Protein AF-A0A7J9USX8-F1 (afdb_monomer_lite)

Structure (mmCIF, N/CA/C/O backbone):
data_AF-A0A7J9USX8-F1
#
_entry.id   AF-A0A7J9USX8-F1
#
loop_
_atom_site.group_PDB
_atom_site.id
_atom_site.type_symbol
_atom_site.label_atom_id
_atom_site.label_alt_id
_atom_site.label_comp_id
_atom_site.label_asym_id
_atom_site.label_entity_id
_atom_site.label_seq_id
_atom_site.pdbx_PDB_ins_code
_atom_site.Cartn_x
_atom_site.Cartn_y
_atom_site.Cartn_z
_atom_site.occupancy
_atom_site.B_iso_or_equiv
_atom_site.auth_seq_id
_atom_site.auth_comp_id
_atom_site.auth_asym_id
_atom_site.auth_atom_id
_atom_site.pdbx_PDB_model_num
ATOM 1 N N . MET A 1 1 ? 27.453 2.970 -45.890 1.00 49.47 1 MET A N 1
ATOM 2 C CA . MET A 1 1 ? 26.216 2.375 -45.337 1.00 49.47 1 MET A CA 1
ATOM 3 C C . MET A 1 1 ? 26.510 2.005 -43.894 1.00 49.47 1 MET A C 1
ATOM 5 O O . MET A 1 1 ? 27.250 1.062 -43.669 1.00 49.47 1 MET A O 1
ATOM 9 N N . GLY A 1 2 ? 26.078 2.816 -42.933 1.00 56.94 2 GLY A N 1
ATOM 10 C CA . GLY A 1 2 ? 26.494 2.657 -41.537 1.00 56.94 2 GLY A CA 1
ATOM 11 C C . GLY A 1 2 ? 25.612 3.455 -40.589 1.00 56.94 2 GLY A C 1
ATOM 12 O O . GLY A 1 2 ? 26.111 4.235 -39.793 1.00 56.94 2 GLY A O 1
ATOM 13 N N . TYR A 1 3 ? 24.298 3.294 -40.718 1.00 63.47 3 TYR A N 1
ATOM 14 C CA . TYR A 1 3 ? 23.327 3.748 -39.728 1.00 63.47 3 TYR A CA 1
ATOM 15 C C . TYR A 1 3 ? 22.639 2.494 -39.200 1.00 63.47 3 TYR A C 1
ATOM 17 O O . TYR A 1 3 ? 22.106 1.740 -40.010 1.00 63.47 3 TYR A O 1
ATOM 25 N N . GLY A 1 4 ? 22.639 2.251 -37.885 1.00 61.44 4 GLY A N 1
ATOM 26 C CA . GLY A 1 4 ? 21.637 1.318 -37.352 1.00 61.44 4 GLY A CA 1
ATOM 27 C C . GLY A 1 4 ? 21.923 0.501 -36.099 1.00 61.44 4 GLY A C 1
ATOM 28 O O . GLY A 1 4 ? 21.048 -0.272 -35.743 1.00 61.44 4 GLY A O 1
ATOM 29 N N . TYR A 1 5 ? 23.053 0.645 -35.399 1.00 57.22 5 TYR A N 1
ATOM 30 C CA . TYR A 1 5 ? 23.308 -0.194 -34.206 1.00 57.22 5 TYR A CA 1
ATOM 31 C C . TYR A 1 5 ? 23.319 0.545 -32.857 1.00 57.22 5 TYR A C 1
ATOM 33 O O . TYR A 1 5 ? 23.349 -0.100 -31.816 1.00 57.22 5 TYR A O 1
ATOM 41 N N . GLY A 1 6 ? 23.213 1.880 -32.840 1.00 59.16 6 GLY A N 1
ATOM 42 C CA . GLY A 1 6 ? 23.137 2.663 -31.593 1.00 59.16 6 GLY A CA 1
ATOM 43 C C . GLY A 1 6 ? 21.718 2.931 -31.070 1.00 59.16 6 GLY A C 1
ATOM 44 O O . GLY A 1 6 ? 21.550 3.323 -29.919 1.00 59.16 6 GLY A O 1
ATOM 45 N N . GLY A 1 7 ? 20.686 2.732 -31.896 1.00 66.19 7 GLY A N 1
ATOM 46 C CA . GLY A 1 7 ? 19.307 3.083 -31.539 1.00 66.19 7 GLY A CA 1
ATOM 47 C C . GLY A 1 7 ? 18.654 2.109 -30.556 1.00 66.19 7 GLY A C 1
ATOM 48 O O . GLY A 1 7 ? 17.893 2.528 -29.692 1.00 66.19 7 GLY A O 1
ATOM 49 N N . SER A 1 8 ? 18.965 0.816 -30.642 1.00 68.19 8 SER A N 1
ATOM 50 C CA . SER A 1 8 ? 18.299 -0.234 -29.856 1.00 68.19 8 SER A CA 1
ATOM 51 C C . SER A 1 8 ? 18.559 -0.133 -28.349 1.00 68.19 8 SER A C 1
ATOM 53 O O . SER A 1 8 ? 17.649 -0.373 -27.560 1.00 68.19 8 SER A O 1
ATOM 55 N N . LEU A 1 9 ? 19.760 0.283 -27.936 1.00 72.38 9 LEU A N 1
ATOM 56 C CA . LEU A 1 9 ? 20.102 0.505 -26.525 1.00 72.38 9 LEU A CA 1
ATOM 57 C C . LEU A 1 9 ? 19.354 1.708 -25.933 1.00 72.38 9 LEU A C 1
ATOM 59 O O . LEU A 1 9 ? 18.808 1.616 -24.835 1.00 72.38 9 LEU A O 1
ATOM 63 N N . ALA A 1 10 ? 19.266 2.813 -26.678 1.00 78.81 10 ALA A N 1
ATOM 64 C CA . ALA A 1 10 ? 18.537 4.005 -26.247 1.00 78.81 10 ALA A CA 1
ATOM 65 C C . ALA A 1 10 ? 17.019 3.761 -26.181 1.00 78.81 10 ALA A C 1
ATOM 67 O O . ALA A 1 10 ? 16.369 4.150 -25.213 1.00 78.81 10 ALA A O 1
ATOM 68 N N . TRP A 1 11 ? 16.463 3.057 -27.171 1.00 81.88 11 TRP A N 1
ATOM 69 C CA . TRP A 1 11 ? 15.048 2.679 -27.192 1.00 81.88 11 TRP A CA 1
ATOM 70 C C . TRP A 1 11 ? 14.688 1.669 -26.096 1.00 81.88 11 TRP A C 1
ATOM 72 O O . TRP A 1 11 ? 13.625 1.791 -25.489 1.00 81.88 11 TRP A O 1
ATOM 82 N N . GLY A 1 12 ? 15.575 0.718 -25.788 1.00 86.50 12 GLY A N 1
ATOM 83 C CA . GLY A 1 12 ? 15.385 -0.232 -24.689 1.00 86.50 12 GLY A CA 1
ATOM 84 C C . GLY A 1 12 ? 15.380 0.442 -23.316 1.00 86.50 12 GLY A C 1
ATOM 85 O O . GLY A 1 12 ? 14.503 0.165 -22.499 1.00 86.50 12 GLY A O 1
ATOM 86 N N . LEU A 1 13 ? 16.302 1.382 -23.077 1.00 85.81 13 LEU A N 1
ATOM 87 C CA . LEU A 1 13 ? 16.340 2.162 -21.835 1.00 85.81 13 LEU A CA 1
ATOM 88 C C . LEU A 1 13 ? 15.128 3.089 -21.696 1.00 85.81 13 LEU A C 1
ATOM 90 O O . LEU A 1 13 ? 14.538 3.164 -20.619 1.00 85.81 13 LEU A O 1
ATOM 94 N N . LEU A 1 14 ? 14.715 3.755 -22.778 1.00 87.62 14 LEU A N 1
ATOM 95 C CA . LEU A 1 14 ? 13.515 4.592 -22.781 1.00 87.62 14 LEU A CA 1
ATOM 96 C C . LEU A 1 14 ? 12.253 3.763 -22.501 1.00 87.62 14 LEU A C 1
ATOM 98 O O . LEU A 1 14 ? 11.415 4.171 -21.700 1.00 87.62 14 LEU A O 1
ATOM 102 N N . GLY A 1 15 ? 12.146 2.575 -23.105 1.00 90.38 15 GLY A N 1
ATOM 103 C CA . GLY A 1 15 ? 11.066 1.627 -22.840 1.00 90.38 15 GLY A CA 1
ATOM 104 C C . GLY A 1 15 ? 11.064 1.123 -21.396 1.00 90.38 15 GLY A C 1
ATOM 105 O O . GLY A 1 15 ? 10.006 1.059 -20.777 1.00 90.38 15 GLY A O 1
ATOM 106 N N . PHE A 1 16 ? 12.236 0.832 -20.826 1.00 90.94 16 PHE A N 1
ATOM 107 C CA . PHE A 1 16 ? 12.371 0.426 -19.426 1.00 90.94 16 PHE A CA 1
ATOM 108 C C . PHE A 1 16 ? 11.938 1.534 -18.457 1.00 90.94 16 PHE A C 1
ATOM 110 O O . PHE A 1 16 ? 11.176 1.276 -17.528 1.00 90.94 16 PHE A O 1
ATOM 117 N N . LEU A 1 17 ? 12.367 2.777 -18.695 1.00 93.75 17 LEU A N 1
ATOM 118 C CA . LEU A 1 17 ? 11.955 3.928 -17.890 1.00 93.75 17 LEU A CA 1
ATOM 119 C C . LEU A 1 17 ? 10.448 4.182 -17.993 1.00 93.75 17 LEU A C 1
ATOM 121 O O . LEU A 1 17 ? 9.804 4.431 -16.976 1.00 93.75 17 LEU A O 1
ATOM 125 N N . LEU A 1 18 ? 9.877 4.070 -19.196 1.00 94.06 18 LEU A N 1
ATOM 126 C CA . LEU A 1 18 ? 8.436 4.190 -19.408 1.00 94.06 18 LEU A CA 1
ATOM 127 C C . LEU A 1 18 ? 7.672 3.079 -18.677 1.00 94.06 18 LEU A C 1
ATOM 129 O O . LEU A 1 18 ? 6.688 3.361 -18.001 1.00 94.06 18 LEU A O 1
ATOM 133 N N . ALA A 1 19 ? 8.138 1.831 -18.767 1.00 95.06 19 ALA A N 1
ATOM 134 C CA . ALA A 1 19 ? 7.542 0.699 -18.065 1.00 95.06 19 ALA A CA 1
ATOM 135 C C . ALA A 1 19 ? 7.590 0.895 -16.543 1.00 95.06 19 ALA A C 1
ATOM 137 O O . ALA A 1 19 ? 6.582 0.702 -15.867 1.00 95.06 19 ALA A O 1
ATOM 138 N N .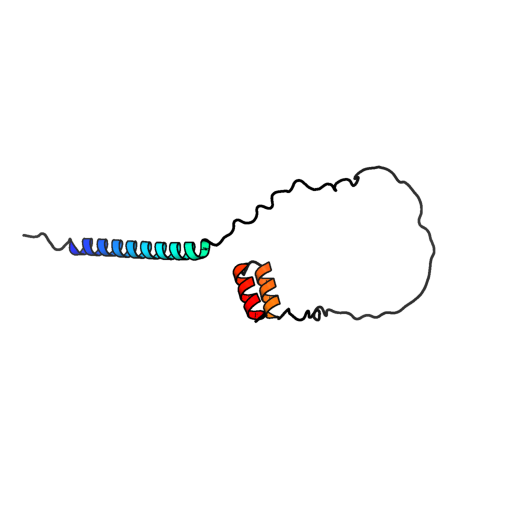 LEU A 1 20 ? 8.728 1.343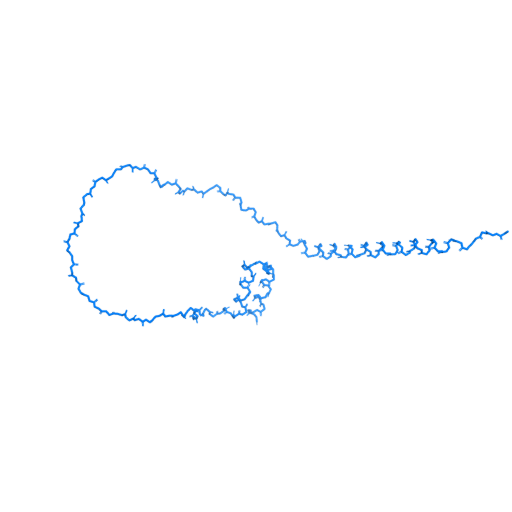 -16.006 1.00 97.25 20 LEU A N 1
ATOM 139 C CA . LEU A 1 20 ? 8.881 1.644 -14.584 1.00 97.25 20 LEU A CA 1
ATOM 140 C C . LEU A 1 20 ? 7.944 2.778 -14.150 1.00 97.25 20 LEU A C 1
ATOM 142 O O . LEU A 1 20 ? 7.274 2.658 -13.126 1.00 97.25 20 LEU A O 1
ATOM 146 N N . LEU A 1 21 ? 7.833 3.843 -14.947 1.00 97.38 21 LEU A N 1
ATOM 147 C CA . LEU A 1 21 ? 6.906 4.946 -14.692 1.00 97.38 21 LEU A CA 1
ATOM 148 C C . LEU A 1 21 ? 5.444 4.477 -14.709 1.00 97.38 21 LEU A C 1
ATOM 150 O O . LEU A 1 21 ? 4.678 4.856 -13.825 1.00 97.38 21 LEU A O 1
ATOM 154 N N . ILE A 1 22 ? 5.066 3.613 -15.658 1.00 97.62 22 ILE A N 1
ATOM 155 C CA . ILE A 1 22 ? 3.732 2.997 -15.710 1.00 97.62 22 ILE A CA 1
ATOM 156 C C . ILE A 1 22 ? 3.478 2.156 -14.456 1.00 97.62 22 ILE A C 1
ATOM 158 O O . ILE A 1 22 ? 2.412 2.278 -13.857 1.00 97.62 22 ILE A O 1
ATOM 162 N N . ILE A 1 23 ? 4.446 1.348 -14.015 1.00 98.00 23 ILE A N 1
ATOM 163 C CA . ILE A 1 23 ? 4.315 0.549 -12.789 1.00 98.00 23 ILE A CA 1
ATOM 164 C C . ILE A 1 23 ? 4.084 1.459 -11.579 1.00 98.00 23 ILE A C 1
ATOM 166 O O . ILE A 1 23 ? 3.147 1.229 -10.817 1.00 98.00 23 ILE A O 1
ATOM 170 N N . VAL A 1 24 ? 4.882 2.519 -11.418 1.00 98.31 24 VAL A N 1
ATOM 171 C CA . VAL A 1 24 ? 4.710 3.488 -10.322 1.00 98.31 24 VAL A CA 1
ATOM 172 C C . VAL A 1 24 ? 3.329 4.143 -10.384 1.00 98.31 24 VAL A C 1
ATOM 174 O O . VAL A 1 24 ? 2.648 4.221 -9.362 1.00 98.31 24 VAL A O 1
ATOM 177 N N . ALA A 1 25 ? 2.879 4.558 -11.569 1.00 97.94 25 ALA A N 1
ATOM 178 C CA . ALA A 1 25 ? 1.554 5.141 -11.757 1.00 97.94 25 ALA A CA 1
ATOM 179 C C . ALA A 1 25 ? 0.431 4.167 -11.360 1.00 97.94 25 ALA A C 1
ATOM 181 O O . ALA A 1 25 ? -0.498 4.565 -10.658 1.00 97.94 25 ALA A O 1
ATOM 182 N N . ILE A 1 26 ? 0.537 2.888 -11.741 1.00 98.06 26 ILE A N 1
ATOM 183 C CA . ILE A 1 26 ? -0.418 1.840 -11.352 1.00 98.06 26 ILE A CA 1
ATOM 184 C C . ILE A 1 26 ? -0.421 1.653 -9.833 1.00 98.06 26 ILE A C 1
ATOM 186 O O . ILE A 1 26 ? -1.488 1.627 -9.226 1.00 98.06 26 ILE A O 1
ATOM 190 N N . VAL A 1 27 ? 0.750 1.558 -9.198 1.00 98.25 27 VAL A N 1
ATOM 191 C CA . VAL A 1 27 ? 0.852 1.402 -7.739 1.00 98.25 27 VAL A CA 1
ATOM 192 C C . VAL A 1 27 ? 0.195 2.581 -7.023 1.00 98.25 27 VAL A C 1
ATOM 194 O O . VAL A 1 27 ? -0.611 2.372 -6.118 1.00 98.25 27 VAL A O 1
ATOM 197 N N . VAL A 1 28 ? 0.474 3.815 -7.450 1.00 98.19 28 VAL A N 1
ATOM 198 C CA . VAL A 1 28 ? -0.162 5.018 -6.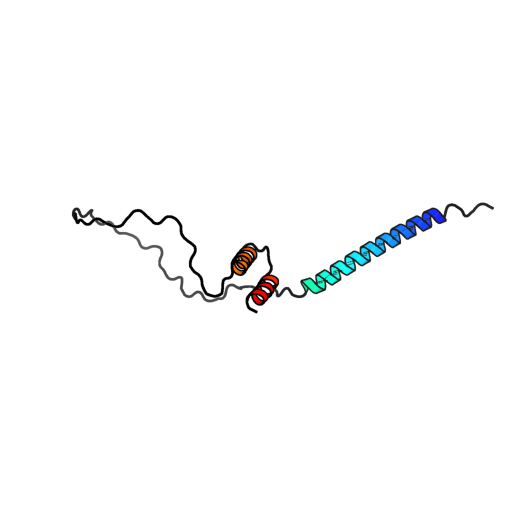892 1.00 98.19 28 VAL A CA 1
ATOM 199 C C . VAL A 1 28 ? -1.676 4.982 -7.092 1.00 98.19 28 VAL A C 1
ATOM 201 O O . VAL A 1 28 ? -2.412 5.246 -6.144 1.00 98.19 28 VAL A O 1
ATOM 204 N N . LEU A 1 29 ? -2.159 4.612 -8.281 1.00 97.88 29 LEU A N 1
ATOM 205 C CA . LEU A 1 29 ? -3.588 4.485 -8.570 1.00 97.88 29 LEU A CA 1
ATOM 206 C C . LEU A 1 29 ? -4.263 3.467 -7.640 1.00 97.88 29 LEU A C 1
ATO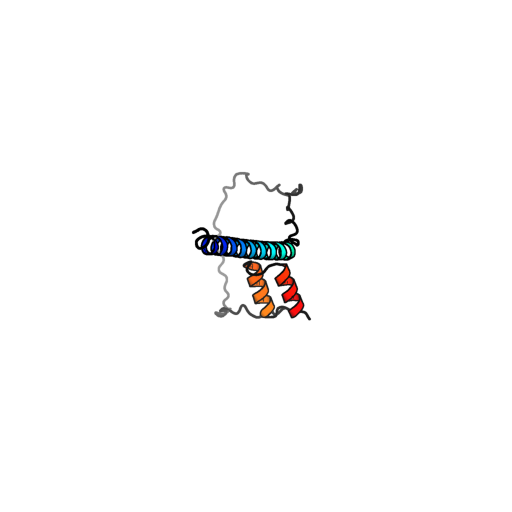M 208 O O . LEU A 1 29 ? -5.310 3.758 -7.068 1.00 97.88 29 LEU A O 1
ATOM 212 N N . VAL A 1 30 ? -3.652 2.296 -7.450 1.00 97.94 30 VAL A N 1
ATOM 213 C CA . VAL A 1 30 ? -4.158 1.253 -6.547 1.00 97.94 30 VAL A CA 1
ATOM 214 C C . VAL A 1 30 ? -4.172 1.751 -5.105 1.00 97.94 30 VAL A C 1
ATOM 216 O O . VAL A 1 30 ? -5.177 1.589 -4.417 1.00 97.94 30 VAL A O 1
ATOM 219 N N . LEU A 1 31 ? -3.106 2.410 -4.645 1.00 96.88 31 LEU A N 1
ATOM 220 C CA . LEU A 1 31 ? -3.058 2.997 -3.305 1.00 96.88 31 LEU A CA 1
ATOM 221 C C . LEU A 1 31 ? -4.126 4.077 -3.116 1.00 96.88 31 LEU A C 1
ATOM 223 O O . LEU A 1 31 ? -4.750 4.124 -2.059 1.00 96.88 31 LEU A O 1
ATOM 227 N N . LEU A 1 32 ? -4.371 4.916 -4.124 1.00 96.31 32 LEU A N 1
ATOM 228 C CA . LEU A 1 32 ? -5.438 5.915 -4.105 1.00 96.31 32 LEU A CA 1
ATOM 229 C C . LEU A 1 32 ? -6.820 5.269 -4.089 1.00 96.31 32 LEU A C 1
ATOM 231 O O . LEU A 1 32 ? -7.660 5.702 -3.311 1.00 96.31 32 LEU A O 1
ATOM 235 N N . ALA A 1 33 ? -7.051 4.220 -4.878 1.00 94.81 33 ALA A N 1
ATOM 236 C CA . ALA A 1 33 ? -8.306 3.476 -4.866 1.00 94.81 33 ALA A CA 1
ATOM 237 C C . ALA A 1 33 ? -8.546 2.829 -3.495 1.00 94.81 33 ALA A C 1
ATOM 239 O O . ALA A 1 33 ? -9.606 3.004 -2.902 1.00 94.81 33 ALA A O 1
ATOM 240 N N . VAL A 1 34 ? -7.533 2.166 -2.932 1.00 95.25 34 VAL A N 1
ATOM 241 C CA . VAL A 1 34 ? -7.593 1.593 -1.582 1.00 95.25 34 VAL A CA 1
ATOM 242 C C . VAL A 1 34 ? -7.814 2.686 -0.537 1.00 95.25 34 VAL A C 1
ATOM 244 O O . VAL A 1 34 ? -8.631 2.514 0.362 1.00 95.25 34 VAL A O 1
ATOM 247 N N . ARG A 1 35 ? -7.138 3.832 -0.655 1.00 90.88 35 ARG A N 1
ATOM 248 C CA . ARG A 1 35 ? -7.326 4.990 0.229 1.00 90.88 35 ARG A CA 1
ATOM 249 C C . ARG A 1 35 ? -8.714 5.603 0.083 1.00 90.88 35 ARG A C 1
ATOM 251 O O . ARG A 1 35 ? -9.252 6.060 1.080 1.00 90.88 35 ARG A O 1
ATOM 258 N N . LEU A 1 36 ? -9.296 5.616 -1.110 1.00 89.38 36 LEU A N 1
ATOM 259 C CA . LEU A 1 36 ? -10.643 6.120 -1.360 1.00 89.38 36 LEU A CA 1
ATOM 260 C C . LEU A 1 36 ? -11.682 5.191 -0.729 1.00 89.38 36 LEU A C 1
ATOM 262 O O . LEU A 1 36 ? -12.552 5.649 0.003 1.00 89.38 36 LEU A O 1
ATOM 266 N N . VAL A 1 37 ? -11.525 3.883 -0.935 1.00 91.56 37 VAL A N 1
ATOM 267 C CA . VAL A 1 37 ? -12.394 2.853 -0.354 1.00 91.56 37 VAL A CA 1
ATOM 268 C C . VAL A 1 37 ? -12.282 2.830 1.175 1.00 91.56 37 VAL A C 1
ATOM 270 O O . VAL A 1 37 ? -13.289 2.695 1.858 1.00 91.56 37 VAL A O 1
ATOM 273 N N . ARG A 1 38 ? -11.077 3.015 1.732 1.00 81.81 38 ARG A N 1
ATOM 274 C CA . ARG A 1 38 ? -10.845 3.047 3.190 1.00 81.81 38 ARG A CA 1
ATOM 275 C C . ARG A 1 38 ? -11.103 4.414 3.833 1.00 81.81 38 ARG A C 1
ATOM 277 O O . ARG A 1 38 ? -11.300 4.496 5.038 1.00 81.81 38 ARG A O 1
ATOM 284 N N . GLY A 1 39 ? -11.038 5.497 3.064 1.00 66.12 39 GLY A N 1
ATOM 285 C CA . GLY A 1 39 ? -11.069 6.879 3.551 1.00 66.12 39 GLY A CA 1
ATOM 286 C C . GLY A 1 39 ? -12.390 7.609 3.318 1.00 66.12 39 GLY A C 1
ATOM 287 O O . GLY A 1 39 ? -12.593 8.660 3.920 1.00 66.12 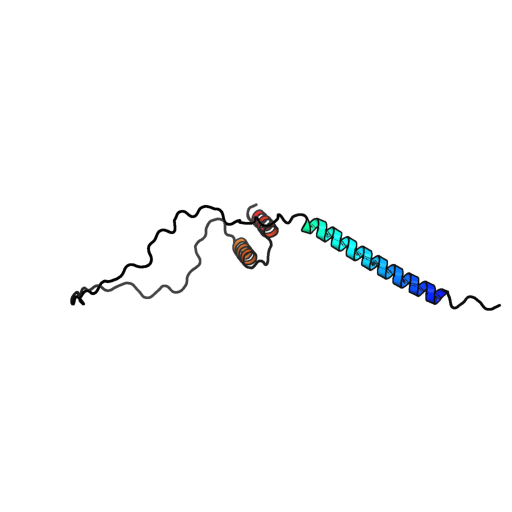39 GLY A O 1
ATOM 288 N N . GLY A 1 40 ? -13.291 7.064 2.493 1.00 64.56 40 GLY A N 1
ATOM 289 C CA . GLY A 1 40 ? -14.628 7.621 2.248 1.00 64.56 40 GLY A CA 1
ATOM 290 C C . GLY A 1 40 ? -15.574 7.579 3.456 1.00 64.56 40 GLY A C 1
ATOM 291 O O . GLY A 1 40 ? -16.614 8.227 3.428 1.00 64.56 40 GLY A O 1
ATOM 292 N N . SER A 1 41 ? -15.200 6.878 4.530 1.00 50.91 41 SER A N 1
ATOM 293 C CA . SER A 1 41 ? -16.028 6.682 5.727 1.00 50.91 41 SER A CA 1
ATOM 294 C C . SER A 1 41 ? -15.521 7.446 6.946 1.00 50.91 41 SER A C 1
ATOM 296 O O . SER A 1 41 ? -15.681 6.974 8.061 1.00 50.91 41 SER A O 1
ATOM 298 N N . ARG A 1 42 ? -14.892 8.615 6.781 1.00 53.22 42 ARG A N 1
ATOM 299 C CA . ARG A 1 42 ? -14.703 9.530 7.916 1.00 53.22 42 ARG A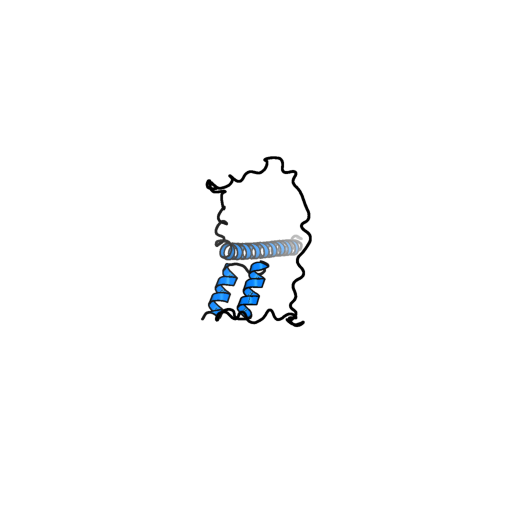 CA 1
ATOM 300 C C . ARG A 1 42 ? -15.890 10.493 7.957 1.00 53.22 42 ARG A C 1
ATOM 302 O O . ARG A 1 42 ? -15.885 11.451 7.182 1.00 53.22 42 ARG A O 1
ATOM 309 N N . PRO A 1 43 ? -16.891 10.290 8.839 1.00 57.97 43 PRO A N 1
ATOM 310 C CA . PRO A 1 43 ? -17.756 11.388 9.228 1.00 57.97 43 PRO A CA 1
ATOM 311 C C . PRO A 1 43 ? -16.853 12.523 9.706 1.00 57.97 43 PRO A C 1
ATOM 313 O O . PRO A 1 43 ? -15.881 12.285 10.432 1.00 57.97 43 PRO A O 1
ATOM 316 N N . ALA A 1 44 ? -17.149 13.751 9.288 1.00 67.81 44 ALA A N 1
ATOM 317 C CA . ALA A 1 44 ? -16.568 14.912 9.938 1.00 67.81 44 ALA A CA 1
ATOM 318 C C . ALA A 1 44 ? -16.758 14.743 11.459 1.00 67.81 44 ALA A C 1
ATOM 320 O O . ALA A 1 44 ? -17.861 14.367 11.875 1.00 67.81 44 ALA A O 1
ATOM 321 N N . PRO A 1 45 ? -15.724 14.961 12.294 1.00 65.38 45 PRO A N 1
ATOM 322 C CA . PRO A 1 45 ? -15.937 14.977 13.732 1.00 65.38 45 PRO A CA 1
ATOM 323 C C . PRO A 1 45 ? -17.051 15.996 14.005 1.00 65.38 45 PRO A C 1
ATOM 325 O O . PRO A 1 45 ? -16.995 17.086 13.423 1.00 65.38 45 PRO A O 1
ATOM 328 N N . PRO A 1 46 ? -18.078 15.668 14.814 1.00 61.72 46 PRO A N 1
ATOM 329 C CA . PRO A 1 46 ? -19.056 16.662 15.210 1.00 61.72 46 PRO A CA 1
ATOM 330 C C . PRO A 1 46 ? -18.277 17.836 15.793 1.00 61.72 46 PRO A C 1
ATOM 332 O O . PRO A 1 46 ? -17.596 17.703 16.811 1.00 61.72 46 PRO A O 1
ATOM 335 N N . GLN A 1 47 ? -18.325 18.973 15.098 1.00 53.38 47 GLN A N 1
ATOM 336 C CA . GLN A 1 47 ? -17.952 20.245 15.679 1.00 53.38 47 GLN A CA 1
ATOM 337 C C . GLN A 1 47 ? -18.885 20.417 16.869 1.00 53.38 47 GLN A C 1
ATOM 339 O O . GLN A 1 47 ? -20.045 20.795 16.717 1.00 53.38 47 GLN A O 1
ATOM 344 N N . TYR A 1 48 ? -18.387 20.078 18.054 1.00 56.41 48 TYR A N 1
ATOM 345 C CA . TYR A 1 48 ? -18.980 20.496 19.307 1.00 56.41 48 TYR A CA 1
ATOM 346 C C . TYR A 1 48 ? -18.789 22.012 19.353 1.00 56.41 48 TYR A C 1
ATOM 348 O O . TYR A 1 48 ? -17.804 22.531 19.876 1.00 56.41 48 TYR A O 1
ATOM 356 N N . GLY A 1 49 ? -19.676 22.729 18.665 1.00 58.03 49 GLY A N 1
ATOM 357 C CA . GLY A 1 49 ? -19.770 24.168 18.790 1.00 58.03 49 GLY A CA 1
ATOM 358 C C . GLY A 1 49 ? -20.062 24.490 20.257 1.00 58.03 49 GLY A C 1
ATOM 359 O O . GLY A 1 49 ? -20.812 23.750 20.900 1.00 58.03 49 GLY A O 1
ATOM 360 N N . PRO A 1 50 ? -19.476 25.554 20.823 1.00 58.44 50 PRO A N 1
ATOM 361 C CA . PRO A 1 50 ? -19.879 26.030 22.135 1.00 58.44 50 PRO A CA 1
ATOM 362 C C . PRO A 1 50 ? -21.360 26.419 22.068 1.00 58.44 50 PRO A C 1
ATOM 364 O O . PRO A 1 50 ? -21.731 27.435 21.483 1.00 58.44 50 PRO A O 1
ATOM 367 N N . GLY A 1 51 ? -22.223 25.559 22.610 1.00 52.94 51 GLY A N 1
ATOM 368 C CA . GLY A 1 51 ? -23.649 25.829 22.698 1.00 52.94 51 GLY A CA 1
ATOM 369 C C . GLY A 1 51 ? -23.900 27.062 23.577 1.00 52.94 51 GLY A C 1
ATOM 370 O O . GLY A 1 51 ? -23.296 27.181 24.646 1.00 52.94 51 GLY A O 1
ATOM 371 N N . PRO A 1 52 ? -24.788 27.985 23.174 1.00 62.66 52 PRO A N 1
ATOM 372 C CA . PRO A 1 52 ? -25.258 29.048 24.049 1.00 62.66 52 PRO A CA 1
ATOM 373 C C . PRO A 1 52 ? -26.190 28.436 25.102 1.00 62.66 52 PRO A C 1
ATOM 375 O O . PRO A 1 52 ? -27.356 28.160 24.830 1.00 62.66 52 PRO A O 1
ATOM 378 N N . GLY A 1 53 ? -25.664 28.168 26.299 1.00 57.28 53 GLY A N 1
ATOM 379 C CA . GLY A 1 53 ? -26.465 27.562 27.362 1.00 57.28 53 GLY A CA 1
ATOM 380 C C . GLY A 1 53 ? -25.697 27.132 28.607 1.00 57.28 53 GLY A C 1
ATOM 381 O O . GLY A 1 53 ? -25.849 25.998 29.043 1.00 57.28 53 GLY A O 1
ATOM 382 N N . GLN A 1 54 ? -24.905 28.022 29.211 1.00 54.91 54 GLN A N 1
ATOM 383 C CA . GLN A 1 54 ? -24.571 27.911 30.639 1.00 54.91 54 GLN A CA 1
ATOM 384 C C . GLN A 1 54 ? -25.220 29.059 31.430 1.00 54.91 54 GLN A C 1
ATOM 386 O O . GLN A 1 54 ? -24.566 30.062 31.708 1.00 54.91 54 GLN A O 1
ATOM 391 N N . PRO A 1 55 ? -26.496 28.945 31.837 1.00 55.97 55 PRO A N 1
ATOM 392 C CA . PRO A 1 55 ? -27.003 29.666 32.993 1.00 55.97 55 PRO A CA 1
ATOM 393 C C . PRO A 1 55 ? -26.607 28.879 34.249 1.00 55.97 55 PRO A C 1
ATOM 395 O O . PRO A 1 55 ? -27.242 27.894 34.613 1.00 55.97 55 PRO A O 1
ATOM 398 N N . GLY A 1 56 ? -25.510 29.281 34.886 1.00 55.34 56 GLY A N 1
ATOM 399 C CA . GLY A 1 56 ? -25.048 28.628 36.116 1.00 55.34 56 GLY A CA 1
ATOM 400 C C . GLY A 1 56 ? -23.782 29.204 36.743 1.00 55.34 56 GLY A C 1
ATOM 401 O O . GLY A 1 56 ? -23.478 28.885 37.887 1.00 55.34 56 GLY A O 1
ATOM 402 N N . GLN A 1 57 ? -23.065 30.099 36.059 1.00 56.00 57 GLN A N 1
ATOM 403 C CA . GLN A 1 57 ? -21.969 30.852 36.670 1.00 56.00 57 GLN A CA 1
ATOM 404 C C . GLN A 1 57 ? -22.510 32.096 37.391 1.00 56.00 57 GLN A C 1
ATOM 406 O O . GLN A 1 57 ? -22.314 33.229 36.965 1.00 56.00 57 GLN A O 1
ATOM 411 N N . MET A 1 58 ? -23.223 31.872 38.493 1.00 56.91 58 MET A N 1
ATOM 412 C CA . MET A 1 58 ? -23.455 32.875 39.533 1.00 56.91 58 MET A CA 1
ATOM 413 C C . MET A 1 58 ? -23.102 32.238 40.874 1.00 56.91 58 MET A C 1
ATOM 415 O O . MET A 1 58 ? -23.921 31.582 41.507 1.00 56.91 58 MET A O 1
ATOM 419 N N . GLY A 1 59 ? -21.843 32.403 41.272 1.00 49.44 59 GLY A N 1
ATOM 420 C CA . GLY A 1 59 ? -21.299 31.857 42.511 1.00 49.44 59 GLY A CA 1
ATOM 421 C C . GLY A 1 59 ? -20.084 32.648 42.979 1.00 49.44 59 GLY A C 1
ATOM 422 O O . GLY A 1 59 ? -18.991 32.107 43.050 1.00 49.44 59 GLY A O 1
ATOM 423 N N . MET A 1 60 ? -20.290 33.951 43.194 1.00 54.75 60 MET A N 1
ATOM 424 C CA . MET A 1 60 ? -19.603 34.819 44.165 1.00 54.75 60 MET A CA 1
ATOM 425 C C . MET A 1 60 ? -18.191 34.395 44.613 1.00 54.75 60 MET A C 1
ATOM 427 O O . MET A 1 60 ? -18.002 33.814 45.678 1.00 54.75 60 MET A O 1
ATOM 431 N N . GLY A 1 61 ? -17.183 34.809 43.847 1.00 54.53 61 GLY A N 1
ATOM 432 C CA . GLY A 1 61 ? -15.867 35.117 44.398 1.00 54.53 61 GLY A CA 1
ATOM 433 C C . GLY A 1 61 ? -15.831 36.587 44.822 1.00 54.53 61 GLY A C 1
ATOM 434 O O . GLY A 1 61 ? -16.163 37.449 44.014 1.00 54.53 61 GLY A O 1
ATOM 435 N N . ALA A 1 62 ? -15.390 36.834 46.059 1.00 55.34 62 ALA A N 1
ATOM 436 C CA . ALA A 1 62 ? -15.127 38.127 46.707 1.00 55.34 62 ALA A CA 1
ATOM 437 C C . ALA A 1 62 ? -16.286 38.774 47.498 1.00 55.34 62 ALA A C 1
ATOM 439 O O . ALA A 1 62 ? -17.027 39.618 47.003 1.00 55.34 62 ALA A O 1
ATOM 440 N N . ALA A 1 63 ? -16.323 38.470 48.801 1.00 49.25 63 ALA A N 1
ATOM 441 C CA . ALA A 1 63 ? -16.702 39.430 49.838 1.00 49.25 63 ALA A CA 1
ATOM 442 C C . ALA A 1 63 ? -15.784 39.256 51.077 1.00 49.25 63 ALA A C 1
ATOM 444 O O . ALA A 1 63 ? -15.364 38.131 51.355 1.00 49.25 63 ALA A O 1
ATOM 445 N N . PRO A 1 64 ? -15.416 40.349 51.778 1.00 54.47 64 PRO A N 1
ATOM 446 C CA . PRO A 1 64 ? -14.306 40.392 52.729 1.00 54.47 64 PRO A CA 1
ATOM 447 C C . PRO A 1 64 ? -14.730 40.148 54.186 1.00 54.47 64 PRO A C 1
ATOM 449 O O . PRO A 1 64 ? -15.822 40.525 54.599 1.00 54.47 64 PRO A O 1
ATOM 452 N N . GLY A 1 65 ? -13.787 39.641 54.985 1.00 51.03 65 GLY A N 1
ATOM 453 C CA . GLY A 1 65 ? -13.745 39.839 56.435 1.00 51.03 65 GLY A CA 1
ATOM 454 C C . GLY A 1 65 ? -14.394 38.749 57.286 1.00 51.03 65 GLY A C 1
ATOM 455 O O . GLY A 1 65 ? -15.609 38.655 57.349 1.00 51.03 65 GLY A O 1
ATOM 456 N N . GLN A 1 66 ? -13.570 38.022 58.044 1.00 50.75 66 GLN A N 1
ATOM 457 C CA . GLN A 1 66 ? -13.943 37.469 59.350 1.00 50.75 66 GLN A CA 1
ATOM 458 C C . GLN A 1 66 ? -12.680 37.325 60.226 1.00 50.75 66 GLN A C 1
ATOM 460 O O . GLN A 1 66 ? -11.886 36.408 60.022 1.00 50.75 66 GLN A O 1
ATOM 465 N N . PRO A 1 67 ? -12.452 38.235 61.191 1.00 54.31 67 PRO A N 1
ATOM 466 C CA . PRO A 1 67 ? -11.589 37.998 62.342 1.00 54.31 67 PRO A CA 1
ATOM 467 C C . PRO A 1 67 ? -12.422 37.360 63.468 1.00 54.31 67 PRO A C 1
ATOM 469 O O . PRO A 1 67 ? -13.427 37.932 63.884 1.00 54.31 67 PRO A O 1
ATOM 472 N N . GLY A 1 68 ? -12.029 36.189 63.982 1.00 44.72 68 GLY A N 1
ATOM 473 C CA . GLY A 1 68 ? -12.792 35.563 65.069 1.00 44.72 68 GLY A CA 1
ATOM 474 C C . GLY A 1 68 ? -12.243 34.246 65.620 1.00 44.72 68 GLY A C 1
ATOM 475 O O . GLY A 1 68 ? -12.591 33.182 65.137 1.00 44.72 68 GLY A O 1
ATOM 476 N N . MET A 1 69 ? -11.432 34.365 66.676 1.00 52.69 69 MET A N 1
ATOM 477 C CA . MET A 1 69 ? -11.493 33.604 67.940 1.00 52.69 69 MET A CA 1
ATOM 478 C C . MET A 1 69 ? -11.482 32.055 67.948 1.00 52.69 69 MET A C 1
ATOM 480 O O . MET A 1 69 ? -12.513 31.409 67.817 1.00 52.69 69 MET A O 1
ATOM 484 N N . GLY A 1 70 ? -10.336 31.509 68.390 1.00 50.09 70 GLY A N 1
ATOM 485 C CA . GLY A 1 70 ? -10.273 30.608 69.559 1.00 50.09 70 GLY A CA 1
ATOM 486 C C . GLY A 1 70 ? -10.032 29.105 69.311 1.00 50.09 70 GLY A C 1
ATOM 487 O O . GLY A 1 70 ? -10.843 28.464 68.652 1.00 50.09 70 GLY A O 1
ATOM 488 N N . PRO A 1 71 ? -8.985 28.489 69.906 1.00 58.09 71 PRO A N 1
ATOM 489 C CA . PRO A 1 71 ? -8.904 27.037 70.034 1.00 58.09 71 PRO A CA 1
ATOM 490 C C . PRO A 1 71 ? -9.731 26.571 71.242 1.00 58.09 71 PRO A C 1
ATOM 492 O O . PRO A 1 71 ? -9.517 27.041 72.359 1.00 58.09 71 PRO A O 1
ATOM 495 N N . ALA A 1 72 ? -10.659 25.636 71.035 1.00 52.06 72 ALA A N 1
ATOM 496 C CA . ALA A 1 72 ? -11.348 24.947 72.124 1.00 52.06 72 ALA A CA 1
ATOM 497 C C . ALA A 1 72 ? -10.475 23.780 72.633 1.00 52.06 72 ALA A C 1
ATOM 499 O O . ALA A 1 72 ? -10.173 22.870 71.856 1.00 52.06 72 ALA A O 1
ATOM 500 N N . PRO A 1 73 ? -10.053 23.773 73.911 1.00 52.97 73 PRO A N 1
ATOM 501 C CA . PRO A 1 73 ? -9.349 22.653 74.510 1.00 52.97 73 PRO A CA 1
ATOM 502 C C . PRO A 1 73 ? -10.353 21.689 75.151 1.00 52.97 73 PRO A C 1
ATOM 504 O O . PRO A 1 73 ? -11.155 22.081 75.996 1.00 52.97 73 PRO A O 1
ATOM 507 N N . GLY A 1 74 ? -10.260 20.408 74.796 1.00 53.25 74 GLY A N 1
ATOM 508 C CA . GLY A 1 74 ? -10.838 19.327 75.590 1.00 53.25 74 GLY A CA 1
ATOM 509 C C . GLY A 1 74 ? -11.868 18.476 74.864 1.00 53.25 74 GLY A C 1
ATOM 510 O O . GLY A 1 74 ? -13.050 18.795 74.862 1.00 53.25 74 GLY A O 1
ATOM 511 N N . GLN A 1 75 ? -11.417 17.321 74.376 1.00 49.56 75 GLN A N 1
ATOM 512 C CA . GLN A 1 75 ? -12.170 16.070 74.488 1.00 49.56 75 GLN A CA 1
ATOM 513 C C . GLN A 1 75 ? -11.211 14.870 74.350 1.00 49.56 75 GLN A C 1
ATOM 515 O O . GLN A 1 75 ? -10.719 14.597 73.256 1.00 49.56 75 GLN A O 1
ATOM 520 N N . PRO A 1 76 ? -10.909 14.156 75.451 1.00 52.84 76 PRO A N 1
ATOM 521 C CA . PRO A 1 76 ? -10.328 12.820 75.422 1.00 52.84 76 PRO A CA 1
ATOM 522 C C . PRO A 1 76 ? -11.451 11.768 75.445 1.00 52.84 76 PRO A C 1
ATOM 524 O O . PRO A 1 76 ? -12.272 11.754 76.360 1.00 52.84 76 PRO A O 1
ATOM 527 N N . GLY A 1 77 ? -11.488 10.879 74.449 1.00 44.19 77 GLY A N 1
ATOM 528 C CA . GLY A 1 77 ? -12.483 9.807 74.350 1.00 44.19 77 GLY A CA 1
ATOM 529 C C . GLY A 1 77 ? -11.947 8.605 73.572 1.00 44.19 77 GLY A C 1
ATOM 530 O O . GLY A 1 77 ? -11.630 8.700 72.394 1.00 44.19 77 GLY A O 1
ATOM 531 N N . VAL A 1 78 ? -11.808 7.492 74.280 1.00 53.44 78 VAL A N 1
ATOM 532 C CA . VAL A 1 78 ? -11.255 6.193 73.875 1.00 53.44 78 VAL A CA 1
ATOM 533 C C . VAL A 1 78 ? -12.171 5.401 72.926 1.00 53.44 78 VAL A C 1
ATOM 535 O O . VAL A 1 78 ? -13.362 5.305 73.190 1.00 53.44 78 VAL A O 1
ATOM 538 N N . ALA A 1 79 ? -11.609 4.732 71.908 1.00 50.91 79 ALA A N 1
ATOM 539 C CA . ALA A 1 79 ? -11.762 3.278 71.729 1.00 50.91 79 ALA A CA 1
ATOM 540 C C . ALA A 1 79 ? -10.830 2.707 70.625 1.00 50.91 79 ALA A C 1
ATOM 542 O O . ALA A 1 79 ? -10.644 3.357 69.596 1.00 50.91 79 ALA A O 1
ATOM 543 N N . PRO A 1 80 ? -10.259 1.498 70.813 1.00 54.75 80 PRO A N 1
ATOM 544 C CA . PRO A 1 80 ? -9.318 0.842 69.900 1.00 54.75 80 PRO A CA 1
ATOM 545 C C . PRO A 1 80 ? -9.988 -0.232 69.021 1.00 54.75 80 PRO A C 1
ATOM 547 O O . PRO A 1 80 ? -10.870 -0.948 69.484 1.00 54.75 80 PRO A O 1
ATOM 550 N N . GLY A 1 81 ? -9.476 -0.443 67.803 1.00 45.28 81 GLY A N 1
ATOM 551 C CA . GLY A 1 81 ? -9.652 -1.716 67.087 1.00 45.28 81 GLY A CA 1
ATOM 552 C C . GLY A 1 81 ? -10.200 -1.620 65.663 1.00 45.28 81 GLY A C 1
ATOM 553 O O . GLY A 1 81 ? -11.384 -1.393 65.474 1.00 45.28 81 GLY A O 1
ATOM 554 N N . MET A 1 82 ? -9.310 -1.838 64.688 1.00 54.47 82 MET A N 1
ATOM 555 C CA . MET A 1 82 ? -9.482 -2.546 63.399 1.00 54.47 82 MET A CA 1
ATOM 556 C C . MET A 1 82 ? -8.177 -2.273 62.620 1.00 54.47 82 MET A C 1
ATOM 558 O O . MET A 1 82 ? -8.007 -1.219 62.025 1.00 54.47 82 MET A O 1
ATOM 562 N N . GLY A 1 83 ? -7.101 -3.020 62.869 1.00 48.38 83 GLY A N 1
ATOM 563 C CA . GLY A 1 83 ? -6.722 -4.143 62.007 1.00 48.38 83 GLY A CA 1
ATOM 564 C C . GLY A 1 83 ? -5.774 -3.694 60.874 1.00 48.38 83 GLY A C 1
ATOM 565 O O . GLY A 1 83 ? -6.216 -2.993 59.969 1.00 48.38 83 GLY A O 1
ATOM 566 N N . PRO A 1 84 ? -4.482 -4.075 60.882 1.00 57.50 84 PRO A N 1
ATOM 567 C CA . PRO A 1 84 ? -3.576 -3.848 59.760 1.00 57.50 84 PRO A CA 1
ATOM 568 C C . PRO A 1 84 ? -3.778 -4.956 58.721 1.00 57.50 84 PRO A C 1
ATOM 570 O O . PRO A 1 84 ? -3.418 -6.106 58.957 1.00 57.50 84 PRO A O 1
ATOM 573 N N . GLY A 1 85 ? -4.364 -4.636 57.569 1.00 53.22 85 GLY A N 1
ATOM 574 C CA . GLY A 1 85 ? -4.491 -5.634 56.509 1.00 53.22 85 GLY A CA 1
ATOM 575 C C . GLY A 1 85 ? -5.489 -5.284 55.422 1.00 53.22 85 GLY A C 1
ATOM 576 O O . GLY A 1 85 ? -6.579 -5.837 55.395 1.00 53.22 85 GLY A O 1
ATOM 577 N N . MET A 1 86 ? -5.093 -4.431 54.480 1.00 53.72 86 MET A N 1
ATOM 578 C CA . MET A 1 86 ? -5.604 -4.522 53.111 1.00 53.72 86 MET A CA 1
ATOM 579 C C . MET A 1 86 ? -4.570 -3.946 52.146 1.00 53.72 86 MET A C 1
ATOM 581 O O . MET A 1 86 ? -4.624 -2.800 51.710 1.00 53.72 86 MET A O 1
ATOM 585 N N . GLY A 1 87 ? -3.562 -4.781 51.883 1.00 47.12 87 GLY A N 1
ATOM 586 C CA . GLY A 1 87 ? -2.768 -4.715 50.663 1.00 47.12 87 GLY A CA 1
ATOM 587 C C . GLY A 1 87 ? -3.605 -5.115 49.432 1.00 47.12 87 GLY A C 1
ATOM 588 O O . GLY A 1 87 ? -4.733 -5.589 49.572 1.00 47.12 87 GLY A O 1
ATOM 589 N N . PRO A 1 88 ? -3.071 -4.881 48.226 1.00 53.66 88 PRO A N 1
ATOM 590 C CA . PRO A 1 88 ? -3.828 -4.543 47.023 1.00 53.66 88 PRO A CA 1
ATOM 591 C C . PRO A 1 88 ? -4.537 -5.744 46.388 1.00 53.66 88 PRO A C 1
ATOM 593 O O . PRO A 1 88 ? -3.904 -6.669 45.891 1.00 53.66 88 PRO A O 1
ATOM 596 N N . GLY A 1 89 ? -5.867 -5.678 46.347 1.00 44.84 89 GLY A N 1
ATOM 597 C CA . GLY A 1 89 ? -6.734 -6.626 45.647 1.00 44.84 89 GLY A CA 1
ATOM 598 C C . GLY A 1 89 ? -7.798 -5.907 44.822 1.00 44.84 89 GLY A C 1
ATOM 599 O O . GLY A 1 89 ? -8.987 -6.167 44.977 1.00 44.84 89 GLY A O 1
ATOM 600 N N . MET A 1 90 ? -7.393 -4.969 43.962 1.00 53.97 90 MET A N 1
ATOM 601 C CA . MET A 1 90 ? -8.232 -4.533 42.842 1.00 53.97 90 MET A CA 1
ATOM 602 C C . MET A 1 90 ? -8.324 -5.695 41.849 1.00 53.97 90 MET A C 1
ATOM 604 O O . MET A 1 90 ? -7.400 -5.917 41.073 1.00 53.97 90 MET A O 1
ATOM 608 N N . GLY A 1 91 ? -9.407 -6.471 41.893 1.00 52.34 91 GLY A N 1
ATOM 609 C CA . GLY A 1 91 ? -9.570 -7.582 40.955 1.00 52.34 91 GLY A CA 1
ATOM 610 C C . GLY A 1 91 ? -10.761 -8.494 41.216 1.00 52.34 91 GLY A C 1
ATOM 611 O O . GLY A 1 91 ? -10.595 -9.703 41.188 1.00 52.34 91 GLY A O 1
ATOM 612 N N . ALA A 1 92 ? -11.949 -7.953 41.496 1.00 51.69 92 ALA A N 1
ATOM 613 C CA . ALA A 1 92 ? -13.187 -8.746 41.499 1.00 51.69 92 ALA A CA 1
ATOM 614 C C . ALA A 1 92 ? -14.439 -7.863 41.337 1.00 51.69 92 ALA A C 1
ATOM 616 O O . ALA A 1 92 ? -15.420 -8.004 42.057 1.00 51.69 92 ALA A O 1
ATOM 617 N N . GLY A 1 93 ? -14.404 -6.923 40.391 1.00 44.16 93 GLY A N 1
ATOM 618 C CA . GLY A 1 93 ? -15.594 -6.224 39.896 1.00 44.16 93 GLY A CA 1
ATOM 619 C C . GLY A 1 93 ? -16.069 -6.860 38.593 1.00 44.16 93 GLY A C 1
ATOM 620 O O . GLY A 1 93 ? -16.074 -6.203 37.558 1.00 44.16 93 GLY A O 1
ATOM 621 N N . MET A 1 94 ? -16.365 -8.162 38.615 1.00 49.38 94 MET A N 1
ATOM 622 C CA . MET A 1 94 ? -16.873 -8.904 37.460 1.00 49.38 94 MET A CA 1
ATOM 623 C C . MET A 1 94 ? -18.325 -8.483 37.196 1.00 49.38 94 MET A C 1
ATOM 625 O O . MET A 1 94 ? -19.262 -9.058 37.743 1.00 49.38 94 MET A O 1
ATOM 629 N N . GLY A 1 95 ? -18.516 -7.479 36.342 1.00 47.66 95 GLY A N 1
ATOM 630 C CA . GLY A 1 95 ? -19.750 -7.385 35.569 1.00 47.66 95 GLY A CA 1
ATOM 631 C C . GLY A 1 95 ? -19.808 -8.582 34.604 1.00 47.66 95 GLY A C 1
ATOM 632 O O . GLY A 1 95 ? -18.810 -8.828 33.916 1.00 47.66 95 GLY A O 1
ATOM 633 N N . PRO A 1 96 ? -20.916 -9.345 34.526 1.00 52.62 96 PRO A N 1
ATOM 634 C CA . PRO A 1 96 ? -21.076 -10.411 33.539 1.00 52.62 96 PRO A CA 1
ATOM 635 C C . PRO A 1 96 ? -21.086 -9.782 32.137 1.00 52.62 96 PRO A C 1
ATOM 637 O O . PRO A 1 96 ? -22.098 -9.246 31.701 1.00 52.62 96 PRO A O 1
ATOM 640 N N . GLY A 1 97 ? -19.934 -9.753 31.462 1.00 53.44 97 GLY A N 1
ATOM 641 C CA . GLY A 1 97 ? -19.805 -9.141 30.132 1.00 53.44 97 GLY A CA 1
ATOM 642 C C . GLY A 1 97 ? -18.455 -8.494 29.814 1.00 53.44 97 GLY A C 1
ATOM 643 O O . GLY A 1 97 ? -18.221 -8.143 28.657 1.00 53.44 97 GLY A O 1
ATOM 644 N N . MET A 1 98 ? -17.547 -8.351 30.788 1.00 57.06 98 MET A N 1
ATOM 645 C CA . MET A 1 98 ? -16.190 -7.837 30.549 1.00 57.06 98 MET A CA 1
ATOM 646 C C . MET A 1 98 ? -15.187 -8.996 30.480 1.00 57.06 98 MET A C 1
ATOM 648 O O . MET A 1 98 ? -14.524 -9.333 31.457 1.00 57.06 98 MET A O 1
ATOM 652 N N . THR A 1 99 ? -15.101 -9.664 29.329 1.00 70.31 99 THR A N 1
ATOM 653 C CA . THR A 1 99 ? -14.046 -10.663 29.095 1.00 70.31 99 THR A CA 1
ATOM 654 C C . THR A 1 99 ? -12.662 -9.989 29.152 1.00 70.31 99 THR A C 1
ATOM 656 O O . THR A 1 99 ? -12.553 -8.802 28.833 1.00 70.31 99 THR A O 1
ATOM 659 N N . PRO A 1 100 ? -11.575 -10.704 29.507 1.00 73.56 100 PRO A N 1
ATOM 660 C CA . PRO A 1 100 ? -10.214 -10.152 29.465 1.00 73.56 100 PRO A CA 1
ATOM 661 C C . PRO A 1 100 ? -9.854 -9.550 28.097 1.00 73.56 100 PRO A C 1
ATOM 663 O O . PRO A 1 100 ? -9.163 -8.539 28.011 1.00 73.56 100 PRO A O 1
ATOM 666 N N . ALA A 1 101 ? -10.398 -10.124 27.020 1.00 78.62 101 ALA A N 1
ATOM 667 C CA . ALA A 1 101 ? -10.287 -9.579 25.672 1.00 78.62 101 ALA A CA 1
ATOM 668 C C . ALA A 1 101 ? -10.922 -8.181 25.548 1.00 78.62 101 ALA A C 1
ATOM 670 O O . ALA A 1 101 ? -10.332 -7.298 24.932 1.00 78.62 101 ALA A O 1
ATOM 671 N N . ARG A 1 102 ? -12.077 -7.949 26.187 1.00 80.88 102 ARG A N 1
ATOM 672 C CA . ARG A 1 102 ? -12.756 -6.646 26.211 1.00 80.88 102 ARG A CA 1
ATOM 673 C C . ARG A 1 102 ? -11.940 -5.581 26.946 1.00 80.88 102 ARG A C 1
ATOM 675 O O . ARG A 1 102 ? -11.874 -4.454 26.477 1.00 80.88 102 ARG A O 1
ATOM 682 N N . GLN A 1 103 ? -11.268 -5.942 28.040 1.00 84.44 103 GLN A N 1
ATOM 683 C CA . GLN A 1 103 ? -10.352 -5.030 28.743 1.00 84.44 103 GLN A CA 1
ATOM 684 C C . GLN A 1 103 ? -9.172 -4.602 27.867 1.00 84.44 103 GLN A C 1
ATOM 686 O O . GLN A 1 103 ? -8.831 -3.423 27.823 1.00 84.44 103 GLN A O 1
ATOM 691 N N . ILE A 1 104 ? -8.574 -5.548 27.140 1.00 87.94 104 ILE A N 1
ATOM 692 C CA . ILE A 1 104 ? -7.456 -5.252 26.236 1.00 87.94 104 ILE A CA 1
ATOM 693 C C . ILE A 1 104 ? -7.919 -4.353 25.079 1.00 87.94 104 ILE A C 1
ATOM 695 O O . ILE A 1 104 ? -7.197 -3.439 24.689 1.00 87.94 104 ILE A O 1
ATOM 699 N N . LEU A 1 105 ? -9.122 -4.583 24.545 1.00 86.62 105 LEU A N 1
ATOM 700 C CA . LEU A 1 105 ? -9.752 -3.726 23.535 1.00 86.62 105 LEU A CA 1
ATOM 701 C C . LEU A 1 105 ? -9.968 -2.299 24.046 1.00 86.62 105 LEU A C 1
ATOM 703 O O . LEU A 1 105 ? -9.559 -1.353 23.380 1.00 86.62 105 LEU A O 1
ATOM 707 N N . ASP A 1 106 ? -10.598 -2.146 25.213 1.00 85.81 106 ASP A N 1
ATOM 708 C CA . ASP A 1 106 ? -10.890 -0.838 25.808 1.00 85.81 106 ASP A CA 1
ATOM 709 C C . ASP A 1 106 ? -9.601 -0.045 26.039 1.00 85.81 106 ASP A C 1
ATOM 711 O O . ASP A 1 106 ? -9.532 1.147 25.738 1.00 85.81 106 ASP A O 1
ATOM 715 N N . GLU A 1 107 ? -8.545 -0.710 26.510 1.00 87.31 107 GLU A N 1
ATOM 716 C CA . GLU A 1 107 ? -7.264 -0.054 26.742 1.00 87.31 107 GLU A CA 1
ATOM 717 C C . GLU A 1 107 ? -6.568 0.354 25.434 1.00 87.31 107 GLU A C 1
ATOM 719 O O . GLU A 1 107 ? -5.989 1.439 25.352 1.00 87.31 107 GLU A O 1
ATOM 724 N N . ARG A 1 108 ? -6.661 -0.469 24.382 1.00 87.75 108 ARG A N 1
ATOM 725 C CA . ARG A 1 108 ? -6.138 -0.126 23.048 1.00 87.75 108 ARG A CA 1
ATOM 726 C C . ARG A 1 108 ? -6.932 0.999 22.393 1.00 87.75 108 ARG A C 1
ATOM 728 O O . ARG A 1 108 ? -6.344 1.835 21.710 1.00 87.75 108 ARG A O 1
ATOM 735 N N . PHE A 1 109 ? -8.243 1.047 22.623 1.00 90.94 109 PHE A N 1
ATOM 736 C CA . PHE A 1 109 ? -9.105 2.125 22.148 1.00 90.94 109 PHE A CA 1
ATOM 737 C C . PHE A 1 109 ? -8.777 3.439 22.864 1.00 90.94 109 PHE A C 1
ATOM 739 O O . PHE A 1 109 ? -8.602 4.466 22.214 1.00 90.94 109 PHE A O 1
ATOM 746 N N . ALA A 1 110 ? -8.578 3.396 24.185 1.00 91.50 110 ALA A N 1
ATOM 747 C CA . ALA A 1 110 ? -8.157 4.552 24.976 1.00 91.50 110 ALA A CA 1
ATOM 748 C C . ALA A 1 110 ? -6.758 5.065 24.592 1.00 91.50 110 ALA A C 1
ATOM 750 O O . ALA A 1 110 ? -6.517 6.272 24.603 1.00 91.50 110 ALA A O 1
ATOM 751 N N . ARG A 1 111 ? -5.842 4.164 24.211 1.00 87.56 111 ARG A N 1
ATOM 752 C CA . ARG A 1 111 ? -4.516 4.514 23.674 1.00 87.56 111 ARG A CA 1
ATOM 753 C C . ARG A 1 111 ? -4.542 5.007 22.223 1.00 87.56 111 ARG A C 1
ATOM 755 O O . ARG A 1 111 ? -3.540 5.544 21.759 1.00 87.56 111 ARG A O 1
ATOM 762 N N . GLY A 1 112 ? -5.657 4.839 21.509 1.00 89.12 112 GLY A N 1
ATOM 763 C CA . GLY A 1 112 ? -5.779 5.172 20.087 1.00 89.12 112 GLY A CA 1
ATOM 764 C C . GLY A 1 112 ? -5.038 4.210 19.151 1.00 89.12 112 GLY A C 1
ATOM 765 O O . GLY A 1 112 ? -4.804 4.549 17.993 1.00 89.12 112 GLY A O 1
ATOM 766 N N . GLU A 1 113 ? -4.659 3.022 19.637 1.00 90.19 113 GLU A N 1
ATOM 767 C CA . GLU A 1 113 ? -4.032 1.962 18.832 1.00 90.19 113 GLU A CA 1
ATOM 768 C C . GLU A 1 113 ? -5.049 1.269 17.909 1.00 90.19 113 GLU A C 1
ATOM 770 O O . GLU A 1 113 ? -4.663 0.736 16.871 1.00 90.19 113 GLU A O 1
ATOM 775 N N . ILE A 1 114 ? -6.339 1.300 18.269 1.00 86.19 114 ILE A N 1
ATOM 776 C CA . ILE A 1 114 ? -7.449 0.790 17.451 1.00 86.19 114 ILE A CA 1
ATOM 777 C C . ILE A 1 114 ? -8.477 1.892 17.182 1.00 86.19 114 ILE A C 1
ATOM 779 O O . ILE A 1 114 ? -8.746 2.743 18.033 1.00 86.19 114 ILE A O 1
ATOM 783 N N . GLY A 1 115 ? -9.060 1.875 15.983 1.00 88.88 115 GLY A N 1
ATOM 784 C CA . GLY A 1 115 ? -10.127 2.801 15.601 1.00 88.88 115 GLY A CA 1
ATOM 785 C C . GLY A 1 115 ? -11.485 2.422 16.202 1.00 88.88 115 GLY A C 1
ATOM 786 O O . GLY A 1 115 ? -11.707 1.284 16.610 1.00 88.88 115 GLY A O 1
ATOM 787 N N . ALA A 1 116 ? -12.432 3.366 16.206 1.00 86.81 116 ALA A N 1
ATOM 788 C CA . ALA A 1 116 ? -13.798 3.122 16.687 1.00 86.81 116 ALA A CA 1
ATOM 789 C C . ALA A 1 116 ? -14.521 2.016 15.897 1.00 86.81 116 ALA A C 1
ATOM 791 O O . ALA A 1 116 ? -15.270 1.229 16.473 1.00 86.81 116 ALA A O 1
ATOM 792 N N . ASP A 1 117 ? -14.269 1.926 14.590 1.00 86.69 117 ASP A N 1
ATOM 793 C CA . ASP A 1 117 ? -14.862 0.898 13.730 1.00 86.69 117 ASP A CA 1
ATOM 794 C C . ASP A 1 117 ? -14.377 -0.508 14.120 1.00 86.69 117 ASP A C 1
ATOM 796 O O . ASP A 1 117 ? -15.179 -1.425 14.297 1.00 86.69 117 ASP A O 1
ATOM 800 N N . GLU A 1 118 ? -13.069 -0.641 14.348 1.00 86.31 118 GLU A N 1
ATOM 801 C CA . GLU A 1 118 ? -12.403 -1.884 14.742 1.00 86.31 118 GLU A CA 1
ATOM 802 C C . GLU A 1 118 ? -12.824 -2.330 16.153 1.00 86.31 118 GLU A C 1
ATOM 804 O O . GLU A 1 118 ? -13.125 -3.504 16.377 1.00 86.31 118 GLU A O 1
ATOM 809 N N . TYR A 1 119 ? -12.965 -1.382 17.086 1.00 88.25 119 TYR A N 1
ATOM 810 C CA . TYR A 1 119 ? -13.505 -1.635 18.423 1.00 88.25 119 TYR A CA 1
ATOM 811 C C . TYR A 1 119 ? -14.914 -2.246 18.372 1.00 88.25 119 TYR A C 1
ATOM 813 O O . TYR A 1 119 ? -15.194 -3.242 19.040 1.00 88.25 119 TYR A O 1
ATOM 821 N N . ASN A 1 120 ? -15.801 -1.688 17.542 1.00 89.38 120 ASN A N 1
ATOM 822 C CA . ASN A 1 120 ? -17.178 -2.166 17.406 1.00 89.38 120 ASN A CA 1
ATOM 823 C C . ASN A 1 120 ? -17.264 -3.543 16.731 1.00 89.38 120 ASN A C 1
ATOM 825 O O . ASN A 1 120 ? -18.160 -4.331 17.036 1.00 89.38 120 ASN A O 1
ATOM 829 N N . GLU A 1 121 ? -16.369 -3.845 15.792 1.00 88.31 121 GLU A N 1
ATOM 830 C CA . GLU A 1 121 ? -16.279 -5.163 15.160 1.00 88.31 121 GLU A CA 1
ATOM 831 C C . GLU A 1 121 ? -15.805 -6.229 16.151 1.00 88.31 121 GLU A C 1
ATOM 833 O O . GLU A 1 121 ? -16.491 -7.232 16.353 1.00 88.31 121 GLU A O 1
ATOM 838 N N . MET A 1 122 ? -14.704 -5.977 16.859 1.00 81.31 122 MET A N 1
ATOM 839 C CA . MET A 1 122 ? -14.181 -6.923 17.845 1.00 81.31 122 MET A CA 1
ATOM 840 C C . MET A 1 122 ? -15.126 -7.094 19.044 1.00 81.31 122 MET A C 1
ATOM 842 O O . MET A 1 122 ? -15.264 -8.198 19.568 1.00 81.31 122 MET A O 1
ATOM 846 N N . ARG A 1 123 ? -15.839 -6.038 19.455 1.00 83.31 123 ARG A N 1
ATOM 847 C CA . ARG A 1 123 ? -16.866 -6.136 20.501 1.00 83.31 123 ARG A CA 1
ATOM 848 C C . ARG A 1 123 ? -18.024 -7.040 20.077 1.00 83.31 123 ARG A C 1
ATOM 850 O O . ARG A 1 123 ? -18.468 -7.851 20.880 1.00 83.31 123 ARG A O 1
ATOM 857 N N . ARG A 1 124 ? -18.467 -6.960 18.816 1.00 85.06 124 ARG A N 1
ATOM 858 C CA . ARG A 1 124 ? -19.499 -7.858 18.266 1.00 85.06 124 ARG A CA 1
ATOM 859 C C . ARG A 1 124 ? -19.038 -9.313 18.225 1.00 85.06 124 ARG A C 1
ATOM 861 O O . ARG A 1 124 ? -19.830 -10.191 18.535 1.00 85.06 124 ARG A O 1
ATOM 868 N N . HIS A 1 125 ? -17.766 -9.563 17.913 1.00 79.25 125 HIS A N 1
ATOM 869 C CA . HIS A 1 125 ? -17.184 -10.909 17.963 1.00 79.25 125 HIS A CA 1
ATOM 870 C C . HIS A 1 125 ? -17.124 -11.512 19.372 1.00 79.25 125 HIS A C 1
ATOM 872 O O . HIS A 1 125 ? -17.104 -12.729 19.502 1.00 79.25 125 HIS A O 1
ATOM 878 N N . LEU A 1 126 ? -17.064 -10.682 20.417 1.00 76.25 126 LEU A N 1
ATOM 879 C CA . LEU A 1 126 ? -17.040 -11.134 21.811 1.00 76.25 126 LEU A CA 1
ATOM 880 C C . LEU A 1 126 ? -18.443 -11.305 22.416 1.00 76.25 126 LEU A C 1
ATOM 882 O O . LEU A 1 126 ? -18.562 -11.880 23.496 1.00 76.25 126 LEU A O 1
ATOM 886 N N . GLU A 1 127 ? -19.478 -10.769 21.764 1.00 74.62 127 GLU A N 1
ATOM 887 C CA . GLU A 1 127 ? -20.871 -10.765 22.234 1.00 74.62 127 GLU A CA 1
ATOM 888 C C . GLU A 1 127 ? -21.765 -11.794 21.501 1.00 74.62 127 GLU A C 1
ATOM 890 O O . GLU A 1 127 ? -22.915 -11.973 21.905 1.00 74.62 127 GLU A O 1
ATOM 895 N N . GLY A 1 128 ? -21.259 -12.461 20.454 1.00 63.59 128 GLY A N 1
ATOM 896 C CA . GLY A 1 128 ? -21.941 -13.529 19.700 1.00 63.59 128 GLY A CA 1
ATOM 897 C C . GLY A 1 128 ? -21.352 -14.908 19.960 1.00 63.59 128 GLY A C 1
ATOM 898 O O . GLY A 1 128 ? -22.135 -15.880 19.884 1.00 63.59 128 GLY A O 1
#

Radius of gyration: 36.17 Å; chains: 1; bounding box: 54×54×121 Å

Sequence (128 aa):
MGYGYGGSLAWGLLGFLLALLIIVAIVVLVLLAVRLVRGGSRPAPPQYGPGPGQPGQMGMGAAPGQPGMGPAPGQPGVAPGMGPGMGPGMGAGMGPGMTPARQILDERFARGEIGADEYNEMRRHLEG

Organism: NCBI:txid348442

InterPro domains:
  IPR018649 SHOCT domain [PF09851] (103-126)

pLDDT: mean 70.31, std 18.03, range [44.16, 98.31]

Foldseek 3Di:
DDDDDPVVVVVVVVVVVVVVVVVVVVVVVVVVVVCCVVVVPDDDDPPPDVDPDDPPPPDDDDDDDDDDDDDDDDDDDDDDDDDPDDDDDPDPPDDPQCDPQNVVLVVCVVVVVDDPVRSVVVSVVSVD

Secondary structure (DSSP, 8-state):
----SSHHHHHHHHHHHHHHHHHHHHHHHHHHHHHHHHHTT-PPP------S--TT--------------PPP----------S-----------TT--HHHHHHHHHHHTTSS-HHHHHHHHHHHH-